Protein AF-A0A0P9ZEG6-F1 (afdb_monomer_lite)

Sequence (56 aa):
MESFERALIAAELARPHSSVRSLAEALGVPRKTLHDKLRKHGLTFGDSSGASDDND

Foldseek 3Di:
DLVVVLVLLVVLLLDDDPDLVSSCVVVVHDSVVSVVSCVVSVHDRPPSDDPDDDDD

pLDDT: mean 77.94, std 14.79, range [38.81, 91.06]

Structure (mmCIF, N/CA/C/O backbone):
data_AF-A0A0P9ZEG6-F1
#
_entry.id   AF-A0A0P9ZEG6-F1
#
loop_
_atom_site.group_PDB
_atom_site.id
_atom_site.type_symbol
_atom_site.label_atom_id
_atom_site.label_alt_id
_atom_site.label_comp_id
_atom_site.label_asym_id
_atom_site.label_entity_id
_atom_site.label_seq_id
_atom_site.pdbx_PDB_ins_code
_atom_site.Cartn_x
_atom_site.Cartn_y
_atom_site.Cartn_z
_atom_site.occupancy
_atom_site.B_iso_or_equiv
_atom_site.auth_seq_id
_atom_site.auth_comp_id
_atom_site.auth_asym_id
_atom_site.auth_atom_id
_atom_site.pdbx_PDB_model_num
ATOM 1 N N . MET A 1 1 ? 4.706 -18.620 -6.902 1.00 62.16 1 MET A N 1
ATOM 2 C CA . MET A 1 1 ? 5.216 -17.246 -6.682 1.00 62.16 1 MET A CA 1
ATOM 3 C C . MET A 1 1 ? 4.100 -16.323 -6.205 1.00 62.16 1 MET A C 1
ATOM 5 O O . MET A 1 1 ? 4.272 -15.676 -5.187 1.00 62.16 1 MET A O 1
ATOM 9 N N . GLU A 1 2 ? 2.932 -16.333 -6.854 1.00 74.94 2 GLU A N 1
ATOM 10 C CA . GLU A 1 2 ? 1.764 -1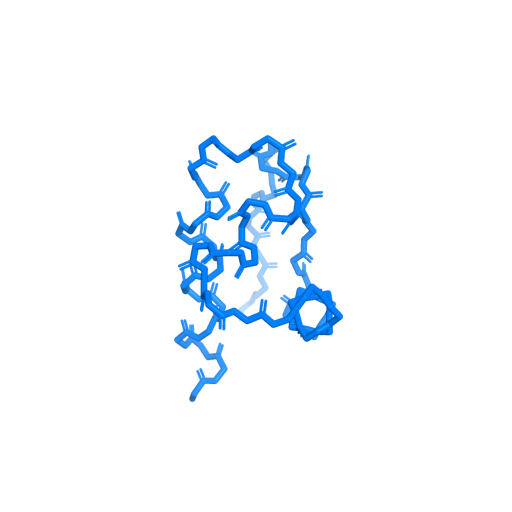5.519 -6.462 1.00 74.94 2 GLU A CA 1
ATOM 11 C C . GLU A 1 2 ? 1.264 -15.740 -5.028 1.00 74.94 2 GLU A C 1
ATOM 13 O O . GLU A 1 2 ? 0.855 -14.785 -4.378 1.00 74.94 2 GLU A O 1
ATOM 18 N N . SER A 1 3 ? 1.333 -16.966 -4.503 1.00 78.31 3 SER A N 1
ATOM 19 C CA . SER A 1 3 ? 0.967 -17.264 -3.112 1.00 78.31 3 SER A CA 1
ATOM 20 C C . SER A 1 3 ? 1.873 -16.567 -2.094 1.00 78.31 3 SER A C 1
ATOM 22 O O . SER A 1 3 ? 1.382 -16.062 -1.089 1.00 78.31 3 SER A O 1
ATOM 24 N N . PHE A 1 4 ? 3.177 -16.491 -2.376 1.00 82.62 4 PHE A N 1
ATOM 25 C CA . PHE A 1 4 ? 4.136 -15.765 -1.544 1.00 82.62 4 PHE A CA 1
ATOM 26 C C . PHE A 1 4 ? 3.863 -14.260 -1.576 1.00 82.62 4 PHE A C 1
ATOM 28 O O . PHE A 1 4 ? 3.851 -13.623 -0.530 1.00 82.62 4 PHE A O 1
ATOM 35 N N . GLU A 1 5 ? 3.576 -13.694 -2.752 1.00 82.69 5 GLU A N 1
ATOM 36 C CA . GLU A 1 5 ? 3.249 -12.267 -2.867 1.00 82.69 5 GLU A CA 1
ATOM 37 C C . GLU A 1 5 ? 1.941 -11.920 -2.159 1.00 82.69 5 GLU A C 1
ATOM 39 O O . GLU A 1 5 ? 1.893 -10.942 -1.416 1.00 82.69 5 GLU A O 1
ATOM 44 N N . ARG A 1 6 ? 0.904 -12.751 -2.318 1.00 84.44 6 ARG A N 1
ATOM 45 C CA . ARG A 1 6 ? -0.351 -12.605 -1.575 1.00 84.44 6 ARG A CA 1
ATOM 46 C C . ARG A 1 6 ? -0.109 -12.660 -0.068 1.00 84.44 6 ARG A C 1
ATOM 48 O O . ARG A 1 6 ? -0.626 -11.807 0.644 1.00 84.44 6 ARG A O 1
ATOM 55 N N . ALA A 1 7 ? 0.673 -13.628 0.414 1.00 85.75 7 ALA A N 1
ATOM 56 C CA . ALA A 1 7 ? 0.989 -13.764 1.835 1.00 85.75 7 ALA A CA 1
ATOM 57 C C . ALA A 1 7 ? 1.784 -12.564 2.369 1.00 85.75 7 ALA A C 1
ATOM 59 O O . ALA A 1 7 ? 1.475 -12.064 3.445 1.00 85.75 7 ALA A O 1
ATOM 60 N N . LEU A 1 8 ? 2.755 -12.065 1.600 1.00 87.19 8 LEU A N 1
ATOM 61 C CA . LEU A 1 8 ? 3.548 -10.892 1.959 1.00 87.19 8 LEU A CA 1
ATOM 62 C C . LEU A 1 8 ? 2.676 -9.633 2.048 1.00 87.19 8 LEU A C 1
ATOM 64 O O . LEU A 1 8 ? 2.750 -8.899 3.028 1.00 87.19 8 LEU A O 1
ATOM 68 N N . ILE A 1 9 ? 1.809 -9.407 1.057 1.00 84.44 9 ILE A N 1
ATOM 69 C CA . ILE A 1 9 ? 0.888 -8.266 1.051 1.00 84.44 9 ILE A CA 1
ATOM 70 C C . ILE A 1 9 ? -0.135 -8.391 2.186 1.00 84.44 9 ILE A C 1
ATOM 72 O O . ILE A 1 9 ? -0.411 -7.397 2.843 1.00 84.44 9 ILE A O 1
ATOM 76 N N . ALA A 1 10 ? -0.672 -9.584 2.456 1.00 83.75 10 ALA A N 1
ATOM 77 C CA . ALA A 1 10 ? -1.617 -9.811 3.551 1.00 83.75 10 ALA A CA 1
ATOM 78 C C . ALA A 1 10 ? -0.980 -9.608 4.937 1.00 83.75 10 ALA A C 1
ATOM 80 O O . ALA A 1 10 ? -1.585 -8.979 5.802 1.00 83.75 10 ALA A O 1
ATOM 81 N N . ALA A 1 11 ? 0.250 -10.092 5.140 1.00 86.69 11 ALA A N 1
ATOM 82 C CA . ALA A 1 11 ? 1.000 -9.886 6.378 1.00 86.69 11 ALA A CA 1
ATOM 83 C C . ALA A 1 11 ? 1.260 -8.397 6.639 1.00 86.69 11 ALA A C 1
ATOM 85 O O . ALA A 1 11 ? 1.131 -7.927 7.768 1.00 86.69 11 ALA A O 1
ATOM 86 N N . GLU A 1 12 ? 1.571 -7.647 5.586 1.00 86.88 12 GLU A N 1
ATOM 87 C CA . GLU A 1 12 ? 1.838 -6.221 5.702 1.00 86.88 12 GLU A CA 1
ATOM 88 C C . GLU A 1 12 ? 0.526 -5.418 5.806 1.00 86.88 12 GLU A C 1
ATOM 90 O O . GLU A 1 12 ? 0.438 -4.489 6.593 1.00 86.88 12 GLU A O 1
ATOM 95 N N . LEU A 1 13 ? -0.572 -5.847 5.174 1.00 82.00 13 LEU A N 1
ATOM 96 C CA . LEU A 1 13 ? -1.919 -5.297 5.414 1.00 82.00 13 LEU A CA 1
ATOM 97 C C . LEU A 1 13 ? -2.422 -5.497 6.855 1.00 82.00 13 LEU A C 1
ATOM 99 O O . LEU A 1 13 ? -3.258 -4.716 7.314 1.00 82.00 13 LEU A O 1
ATOM 103 N N . ALA A 1 14 ? -1.934 -6.515 7.570 1.00 82.25 14 ALA A N 1
ATOM 104 C CA . ALA A 1 14 ? -2.232 -6.719 8.988 1.00 82.25 14 ALA A CA 1
ATOM 105 C C . ALA A 1 14 ? -1.507 -5.709 9.899 1.00 82.25 14 ALA A C 1
ATOM 107 O O . ALA A 1 14 ? -1.830 -5.592 11.083 1.00 82.25 14 ALA A O 1
ATOM 108 N N . ARG A 1 15 ? -0.530 -4.966 9.367 1.00 82.06 15 ARG A N 1
ATOM 109 C CA . ARG A 1 15 ? 0.175 -3.902 10.082 1.00 82.06 15 ARG A CA 1
ATOM 110 C C . ARG A 1 15 ? -0.507 -2.551 9.857 1.00 82.06 15 ARG A C 1
ATOM 112 O O . ARG A 1 15 ? -1.069 -2.296 8.791 1.00 82.06 15 ARG A O 1
ATOM 119 N N . PRO A 1 16 ? -0.445 -1.641 10.844 1.00 76.19 16 PRO A N 1
ATOM 120 C CA . PRO A 1 16 ? -1.023 -0.312 10.708 1.00 76.19 16 PRO A CA 1
ATOM 121 C C . PRO A 1 16 ? -0.192 0.534 9.733 1.00 76.19 16 PRO A C 1
ATOM 123 O O . PRO A 1 16 ? 0.794 1.164 10.112 1.00 76.19 16 PRO A O 1
ATOM 126 N N . HIS A 1 17 ? -0.607 0.571 8.467 1.00 80.88 17 HIS A N 1
ATOM 127 C CA . HIS A 1 17 ? -0.057 1.483 7.467 1.00 80.88 17 HIS A CA 1
ATOM 128 C C . HIS A 1 17 ? -0.958 2.700 7.292 1.00 80.88 17 HIS A C 1
ATOM 130 O O . HIS A 1 17 ? -2.169 2.589 7.127 1.00 80.88 17 HIS A O 1
ATOM 136 N N . SER A 1 18 ? -0.346 3.881 7.246 1.00 79.12 18 SER A N 1
ATOM 137 C CA . SER A 1 18 ? -1.058 5.145 7.036 1.00 79.12 18 SER A CA 1
ATOM 138 C C . SER A 1 18 ? -1.614 5.302 5.616 1.00 79.12 18 SER A C 1
ATOM 140 O O . SER A 1 18 ? -2.511 6.108 5.389 1.00 79.12 18 SER A O 1
ATOM 142 N N . SER A 1 19 ? -1.065 4.576 4.634 1.00 84.12 19 SER A N 1
ATOM 143 C CA . SER A 1 19 ? -1.513 4.604 3.237 1.00 84.12 19 SER A CA 1
ATOM 144 C C . SER A 1 19 ? -0.848 3.508 2.396 1.00 84.12 19 SER A C 1
ATOM 146 O O . SER A 1 19 ? 0.203 2.979 2.765 1.00 84.12 19 SER A O 1
ATOM 148 N N . VAL A 1 20 ? -1.381 3.274 1.189 1.00 84.06 20 VAL A N 1
ATOM 149 C CA . VAL A 1 20 ? -0.762 2.427 0.146 1.00 84.06 20 VAL A CA 1
ATOM 150 C C . VAL A 1 20 ? 0.692 2.824 -0.123 1.00 84.06 20 VAL A C 1
ATOM 152 O O . VAL A 1 20 ? 1.505 1.987 -0.493 1.00 84.06 20 VAL A O 1
ATOM 155 N N . ARG A 1 21 ? 1.046 4.106 0.063 1.00 87.12 21 ARG A N 1
ATOM 156 C CA . ARG A 1 21 ? 2.431 4.572 -0.073 1.00 87.12 21 ARG A CA 1
ATOM 157 C C . ARG A 1 21 ? 3.352 3.873 0.920 1.00 87.12 21 ARG A C 1
ATOM 159 O O . ARG A 1 21 ? 4.382 3.363 0.507 1.00 87.12 21 ARG A O 1
ATOM 166 N N . SER A 1 22 ? 2.966 3.873 2.194 1.00 88.19 22 SER A N 1
ATOM 167 C CA . SER A 1 22 ? 3.755 3.274 3.271 1.00 88.19 22 SER A CA 1
ATOM 168 C C . SER A 1 22 ? 3.906 1.769 3.053 1.00 88.19 22 SER A C 1
ATOM 170 O O . SER A 1 22 ? 5.003 1.245 3.198 1.00 88.19 22 SER A O 1
ATOM 172 N N . LEU A 1 23 ? 2.841 1.099 2.601 1.00 87.62 23 LEU A N 1
ATOM 173 C CA . LEU A 1 23 ? 2.886 -0.314 2.224 1.00 87.62 23 LEU A CA 1
ATOM 174 C C . LEU A 1 23 ? 3.819 -0.572 1.024 1.00 87.62 23 LEU A C 1
ATOM 176 O O . LEU A 1 23 ? 4.615 -1.505 1.040 1.00 87.62 23 LEU A O 1
ATOM 180 N N . ALA A 1 24 ? 3.754 0.265 -0.015 1.00 89.81 24 ALA A N 1
ATOM 181 C CA . ALA A 1 24 ? 4.617 0.160 -1.194 1.00 89.81 24 ALA A CA 1
ATOM 182 C C . ALA A 1 24 ? 6.100 0.373 -0.849 1.00 89.81 24 ALA A C 1
ATOM 184 O O . ALA A 1 24 ? 6.953 -0.356 -1.348 1.00 89.81 24 ALA A O 1
ATOM 185 N N . GLU A 1 25 ? 6.395 1.338 0.027 1.00 89.62 25 GLU A N 1
ATOM 186 C CA . GLU A 1 25 ? 7.742 1.590 0.549 1.00 89.62 25 GLU A CA 1
ATOM 187 C C . GLU A 1 25 ? 8.246 0.405 1.393 1.00 89.62 25 GLU A C 1
ATOM 189 O O . GLU A 1 25 ? 9.389 -0.006 1.213 1.00 89.62 25 GLU A O 1
ATOM 194 N N . ALA A 1 26 ? 7.396 -0.209 2.227 1.00 88.44 26 ALA A N 1
ATOM 195 C CA . ALA A 1 26 ? 7.746 -1.397 3.017 1.00 88.44 26 ALA A CA 1
ATOM 196 C C . ALA A 1 26 ? 8.039 -2.633 2.146 1.00 88.44 26 ALA A C 1
ATOM 198 O O . ALA A 1 26 ? 8.973 -3.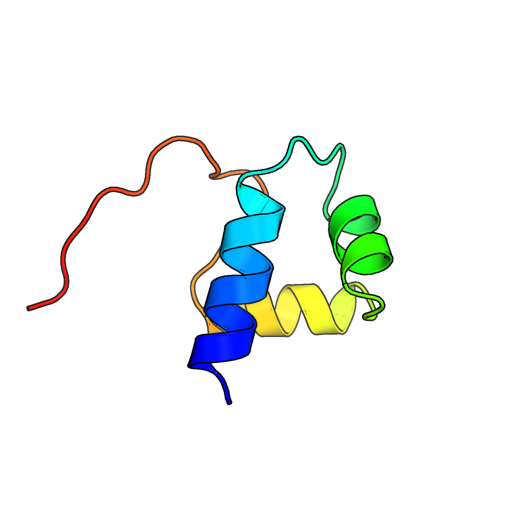385 2.413 1.00 88.44 26 ALA A O 1
ATOM 199 N N . LEU A 1 27 ? 7.268 -2.815 1.071 1.00 88.25 27 LEU A N 1
ATOM 200 C CA . LEU A 1 27 ? 7.457 -3.887 0.090 1.00 88.25 27 LEU A CA 1
ATOM 201 C C . LEU A 1 27 ? 8.591 -3.596 -0.910 1.00 88.25 27 LEU A C 1
ATOM 203 O O . LEU A 1 27 ? 8.975 -4.484 -1.668 1.00 88.25 27 LEU A O 1
ATOM 207 N N . GLY A 1 28 ? 9.102 -2.361 -0.958 1.00 89.81 28 GLY A N 1
ATOM 208 C CA . GLY A 1 28 ? 10.117 -1.934 -1.923 1.00 89.81 28 GLY A CA 1
ATOM 209 C C . GLY A 1 28 ? 9.632 -1.928 -3.378 1.00 89.81 28 GLY A C 1
ATOM 210 O O . GLY A 1 28 ? 10.443 -2.045 -4.296 1.00 89.81 28 GLY A O 1
ATOM 211 N N . VAL A 1 29 ? 8.319 -1.813 -3.612 1.00 88.94 29 VAL A N 1
ATOM 212 C CA . VAL A 1 29 ? 7.721 -1.861 -4.957 1.00 88.94 29 VAL A CA 1
ATOM 213 C C . VAL A 1 29 ? 7.066 -0.534 -5.343 1.00 88.94 29 VAL A C 1
ATOM 215 O O . VAL A 1 29 ? 6.568 0.197 -4.485 1.00 88.94 29 VAL A O 1
ATOM 218 N N . PRO A 1 30 ? 6.982 -0.204 -6.644 1.00 90.75 30 PRO A N 1
ATOM 219 C CA . PRO A 1 30 ? 6.235 0.964 -7.090 1.00 90.75 30 PRO A CA 1
ATOM 220 C C . PRO A 1 30 ? 4.752 0.875 -6.710 1.00 90.75 30 PRO A C 1
ATOM 222 O O . PRO A 1 30 ? 4.130 -0.181 -6.812 1.00 90.75 30 PRO A O 1
ATOM 225 N N . ARG A 1 31 ? 4.139 2.015 -6.371 1.00 87.44 31 ARG A N 1
ATOM 226 C CA . ARG A 1 31 ? 2.712 2.094 -5.986 1.00 87.44 31 ARG A CA 1
ATOM 227 C C . 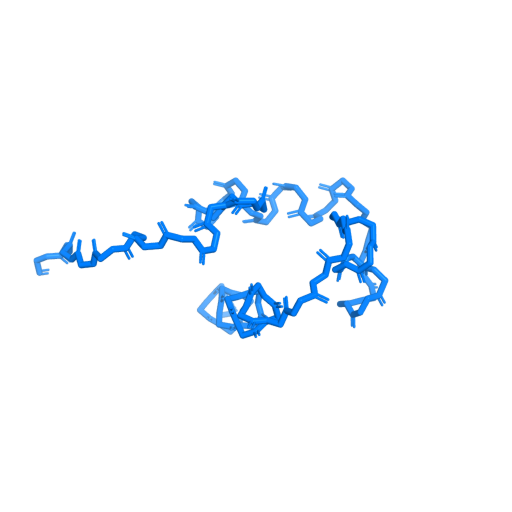ARG A 1 31 ? 1.780 1.528 -7.059 1.00 87.44 31 ARG A C 1
ATOM 229 O O . ARG A 1 31 ? 0.823 0.840 -6.726 1.00 87.44 31 ARG A O 1
ATOM 236 N N . LYS A 1 32 ? 2.079 1.784 -8.340 1.00 91.06 32 LYS A N 1
ATOM 237 C CA . LYS A 1 32 ? 1.326 1.217 -9.469 1.00 91.06 32 LYS A CA 1
ATOM 238 C C . LYS A 1 32 ? 1.390 -0.313 -9.455 1.00 91.06 32 LYS A C 1
ATOM 240 O O . LYS A 1 32 ? 0.352 -0.957 -9.446 1.00 91.06 32 LYS A O 1
ATOM 245 N N . THR A 1 33 ? 2.594 -0.870 -9.328 1.00 90.00 33 THR A N 1
ATOM 246 C CA . THR A 1 33 ? 2.827 -2.317 -9.228 1.00 90.00 33 THR A CA 1
ATOM 247 C C . THR A 1 33 ? 2.122 -2.935 -8.023 1.00 90.00 33 THR A C 1
ATOM 249 O O . THR A 1 33 ? 1.566 -4.023 -8.135 1.00 90.00 33 THR A O 1
ATOM 252 N N . LEU A 1 34 ? 2.115 -2.251 -6.875 1.00 89.12 34 LEU A N 1
ATOM 253 C CA . LEU A 1 34 ? 1.371 -2.705 -5.704 1.00 89.12 34 LEU A CA 1
ATOM 254 C C . LEU A 1 34 ? -0.136 -2.736 -5.977 1.00 89.12 34 LEU A C 1
ATOM 256 O O . LEU A 1 34 ? -0.777 -3.728 -5.657 1.00 89.12 34 LEU A O 1
ATOM 260 N N . HIS A 1 35 ? -0.695 -1.694 -6.599 1.00 89.19 35 HIS A N 1
ATOM 261 C CA . HIS A 1 35 ? -2.103 -1.674 -7.007 1.00 89.19 35 HIS A CA 1
ATOM 262 C C . HIS A 1 35 ? -2.442 -2.810 -7.978 1.00 89.19 35 HIS A C 1
ATOM 264 O O . HIS A 1 35 ? -3.471 -3.461 -7.808 1.00 89.19 35 HIS A O 1
ATOM 270 N N . ASP A 1 36 ? -1.575 -3.077 -8.957 1.00 89.38 36 ASP A N 1
ATOM 271 C CA . ASP A 1 36 ? -1.747 -4.194 -9.887 1.00 89.38 36 ASP A CA 1
ATOM 272 C C . ASP A 1 36 ? -1.743 -5.540 -9.146 1.00 89.38 36 ASP A C 1
ATOM 274 O O . ASP A 1 36 ? -2.614 -6.371 -9.391 1.00 89.38 36 ASP A O 1
ATOM 278 N N . LYS A 1 37 ? -0.827 -5.743 -8.188 1.00 88.50 37 LYS A N 1
ATOM 279 C CA . LYS A 1 37 ? -0.782 -6.950 -7.343 1.00 88.50 37 LYS A CA 1
ATOM 280 C C . LYS A 1 37 ? -2.021 -7.079 -6.464 1.00 88.50 37 LYS A C 1
ATOM 282 O O . LYS A 1 37 ? -2.641 -8.134 -6.456 1.00 88.50 37 LYS A O 1
ATOM 287 N N . LEU A 1 38 ? -2.405 -6.013 -5.766 1.00 86.25 38 LEU A N 1
ATOM 288 C CA . LEU A 1 38 ? -3.611 -5.958 -4.941 1.00 86.25 38 LEU A CA 1
ATOM 289 C C . LEU A 1 38 ? -4.834 -6.384 -5.759 1.00 86.25 38 LEU A C 1
ATOM 291 O O . LEU A 1 38 ? -5.506 -7.348 -5.408 1.00 86.25 38 LEU A O 1
ATOM 295 N N . ARG A 1 39 ? -5.037 -5.768 -6.927 1.00 86.81 39 ARG A N 1
ATOM 296 C CA . ARG A 1 39 ? -6.137 -6.110 -7.833 1.00 86.81 39 ARG A CA 1
ATOM 297 C C . ARG A 1 39 ? -6.056 -7.548 -8.341 1.00 86.81 39 ARG A C 1
ATOM 299 O O . ARG A 1 39 ? -7.067 -8.239 -8.364 1.00 86.81 39 ARG A O 1
ATOM 306 N N . LYS A 1 40 ? -4.867 -8.003 -8.741 1.00 88.56 40 LYS A N 1
ATOM 307 C CA . LYS A 1 40 ? -4.636 -9.363 -9.244 1.00 88.56 40 LYS A CA 1
ATOM 308 C C . LYS A 1 40 ? -4.905 -10.431 -8.179 1.00 88.56 40 LYS A C 1
ATOM 310 O O . LYS A 1 40 ? -5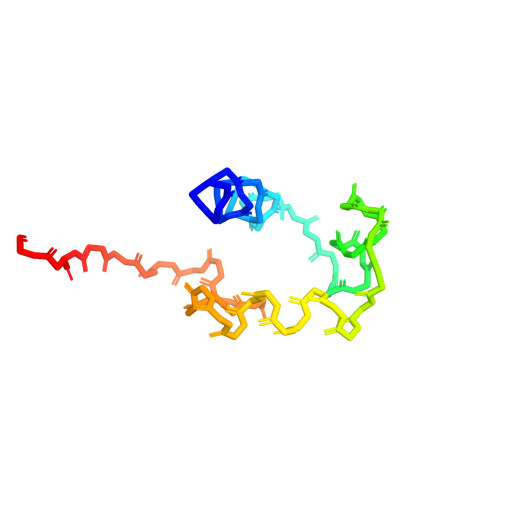.365 -11.515 -8.515 1.00 88.56 40 LYS A O 1
ATOM 315 N N . HIS A 1 41 ? -4.632 -10.120 -6.915 1.00 85.06 41 HIS A N 1
ATOM 316 C CA . HIS A 1 41 ? -4.854 -11.006 -5.774 1.00 85.06 41 HIS A CA 1
ATOM 317 C C . HIS A 1 41 ? -6.210 -10.800 -5.082 1.00 85.06 41 HIS A C 1
ATOM 319 O O . HIS A 1 41 ? -6.475 -11.482 -4.095 1.00 85.06 41 HIS A O 1
ATOM 325 N N . GLY A 1 42 ? -7.051 -9.876 -5.563 1.00 82.25 42 GLY A N 1
ATOM 326 C CA . GLY A 1 42 ? -8.341 -9.554 -4.940 1.00 82.25 42 GLY A CA 1
ATOM 327 C C . GLY A 1 42 ? -8.225 -8.883 -3.565 1.00 82.25 42 GLY A C 1
ATOM 328 O O . GLY A 1 42 ? -9.138 -8.981 -2.757 1.00 82.25 42 GLY A O 1
ATOM 329 N N . LEU A 1 43 ? -7.100 -8.228 -3.277 1.00 82.44 43 LEU A N 1
ATOM 330 C CA . LEU A 1 43 ? -6.823 -7.542 -2.016 1.00 82.44 43 LEU A CA 1
ATOM 331 C C . LEU A 1 43 ? -7.078 -6.031 -2.157 1.00 82.44 43 LEU A C 1
ATOM 333 O O . LEU A 1 43 ? -6.725 -5.437 -3.175 1.00 82.44 43 LEU A O 1
ATOM 337 N N . THR A 1 44 ? -7.614 -5.387 -1.116 1.00 78.94 44 THR A N 1
ATOM 338 C CA . THR A 1 44 ? -7.848 -3.930 -1.080 1.00 78.94 44 THR A CA 1
ATOM 339 C C . THR A 1 44 ? -7.177 -3.303 0.137 1.00 78.94 44 THR A C 1
ATOM 341 O O . THR A 1 44 ? -7.378 -3.731 1.270 1.00 78.94 44 T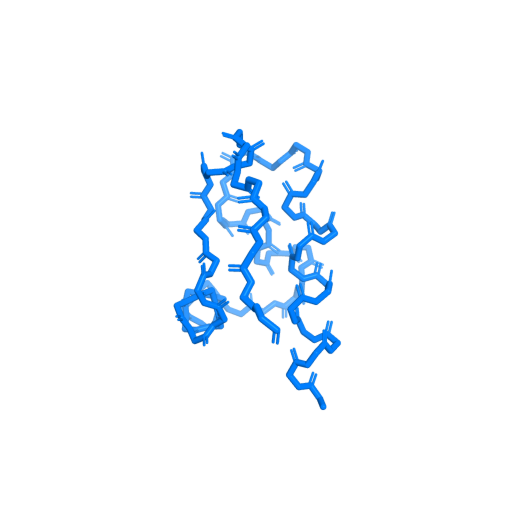HR A O 1
ATOM 344 N N . PHE A 1 45 ? -6.391 -2.248 -0.087 1.00 75.19 45 PHE A N 1
ATOM 345 C CA . PHE A 1 45 ? -5.820 -1.460 1.003 1.00 75.19 45 PHE A CA 1
ATOM 346 C C . PHE A 1 45 ? -6.908 -0.584 1.635 1.00 75.19 45 PHE A C 1
ATOM 348 O O . PHE A 1 45 ? -7.449 0.293 0.963 1.00 75.19 45 PHE A O 1
ATOM 355 N N . GLY A 1 46 ? -7.210 -0.813 2.913 1.00 67.62 46 GLY A N 1
ATOM 356 C CA . GLY A 1 46 ? -8.294 -0.134 3.634 1.00 67.62 46 GLY A CA 1
ATOM 357 C C . GLY A 1 46 ? -9.425 -1.063 4.076 1.00 67.62 46 GLY A C 1
ATOM 358 O O . GLY A 1 46 ? -10.201 -0.670 4.937 1.00 67.62 46 GLY A O 1
ATOM 359 N N . ASP A 1 47 ? -9.457 -2.303 3.577 1.00 58.66 47 ASP A N 1
ATOM 360 C CA . ASP A 1 47 ? -10.388 -3.349 4.020 1.00 58.66 47 ASP A CA 1
ATOM 361 C C . ASP A 1 47 ? -9.728 -4.322 5.018 1.00 58.66 47 ASP A C 1
ATOM 363 O O . ASP A 1 47 ? -10.069 -5.495 5.103 1.00 58.66 47 ASP A O 1
ATOM 367 N N . SER A 1 48 ? -8.773 -3.851 5.835 1.00 54.31 48 SER A N 1
ATOM 368 C CA . SER A 1 48 ? -8.217 -4.655 6.948 1.00 54.31 48 SER A CA 1
ATOM 369 C C . SER A 1 48 ? -9.217 -4.833 8.107 1.00 54.31 48 SER A C 1
ATOM 371 O O . SER A 1 48 ? -8.829 -5.104 9.239 1.00 54.31 48 SER A O 1
ATOM 373 N N . SER A 1 49 ? -10.514 -4.675 7.843 1.00 48.00 49 SER A N 1
ATOM 374 C CA . SER A 1 49 ? -11.611 -4.924 8.772 1.00 48.00 49 SER A CA 1
ATOM 375 C C . SER A 1 49 ? -12.527 -6.013 8.207 1.00 48.00 49 SER A C 1
ATOM 377 O O . SER A 1 49 ? -13.660 -5.748 7.836 1.00 48.00 49 SER A O 1
ATOM 379 N N . GLY A 1 50 ? -12.045 -7.259 8.184 1.00 49.97 50 GLY A N 1
ATOM 380 C CA . GLY A 1 50 ? -12.940 -8.411 8.335 1.00 49.97 50 GLY A CA 1
ATOM 381 C C . GLY A 1 50 ? -13.489 -9.111 7.087 1.00 49.97 50 GLY A C 1
ATOM 382 O O . GLY A 1 50 ? -14.610 -9.611 7.155 1.00 49.97 50 GLY A O 1
ATOM 383 N N . ALA A 1 51 ? -12.727 -9.275 6.003 1.00 47.62 51 ALA A N 1
ATOM 384 C CA . ALA A 1 51 ? -13.083 -10.284 4.999 1.00 47.62 51 ALA A CA 1
ATOM 385 C C . ALA A 1 51 ? -12.749 -11.696 5.518 1.00 47.62 51 ALA A C 1
ATOM 387 O O . ALA A 1 51 ? -11.651 -12.227 5.339 1.00 47.62 51 ALA A O 1
ATOM 388 N N . SER A 1 52 ? -13.720 -12.252 6.235 1.00 47.12 52 SER A N 1
ATOM 389 C CA . SER A 1 52 ? -13.824 -13.668 6.568 1.00 47.12 52 SER A CA 1
ATOM 390 C C . SER A 1 52 ? -14.032 -14.479 5.284 1.00 47.12 52 SER A C 1
ATOM 392 O O . SER A 1 52 ? -14.854 -14.083 4.468 1.00 47.12 52 SER A O 1
ATOM 394 N N . ASP A 1 53 ? -13.296 -15.586 5.182 1.00 54.72 53 ASP A N 1
ATOM 395 C CA . ASP A 1 53 ? -13.740 -16.915 4.732 1.00 54.72 53 ASP A CA 1
ATOM 396 C C . ASP A 1 53 ? -14.303 -17.172 3.312 1.00 54.72 53 ASP A C 1
ATOM 398 O O . ASP A 1 53 ? -14.987 -16.360 2.702 1.00 54.72 53 ASP A O 1
ATOM 402 N N . ASP A 1 54 ? -14.044 -18.415 2.893 1.00 46.94 54 ASP A N 1
ATOM 403 C CA . ASP A 1 54 ? -14.753 -19.241 1.907 1.00 46.94 54 ASP A CA 1
ATOM 404 C C . ASP A 1 54 ? -14.413 -19.101 0.407 1.00 46.94 54 ASP A C 1
ATOM 406 O O . ASP A 1 54 ? -14.830 -18.180 -0.296 1.00 46.94 54 ASP A O 1
ATOM 410 N N . ASN A 1 55 ? -13.669 -20.094 -0.097 1.00 41.69 55 ASN A N 1
ATOM 411 C CA . ASN A 1 55 ? -13.873 -20.636 -1.442 1.00 41.69 55 ASN A CA 1
ATOM 412 C C . ASN A 1 55 ? -13.392 -22.107 -1.492 1.00 41.69 55 ASN A C 1
ATOM 414 O O . ASN A 1 55 ? -12.225 -22.337 -1.819 1.00 41.69 55 ASN A O 1
ATOM 418 N N . ASP A 1 56 ? -14.323 -23.012 -1.144 1.00 38.81 56 ASP A N 1
ATOM 419 C CA . ASP A 1 56 ? -14.517 -24.450 -1.492 1.00 38.81 56 ASP A CA 1
ATOM 420 C C . ASP A 1 56 ? -13.303 -25.408 -1.539 1.00 38.81 56 ASP A C 1
ATOM 422 O O . ASP A 1 56 ? -12.493 -25.342 -2.497 1.00 38.81 56 ASP A O 1
#

Secondary structure (DSSP, 8-state):
-HHHHHHHHHHHHTS--SSHHHHHHHHTS-HHHHHHHHHHTT--TT-TTT------

InterPro domains:
  IPR009057 Homedomain-like superfamily [SSF46689] (1-43)
  IPR030828 TyrR-like, helix-turn-he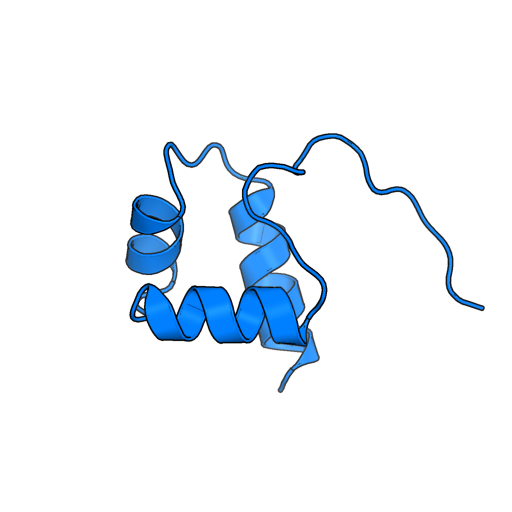lix domain [PF18024] (2-43)

Organism: NCBI:txid34065

Radius of gyration: 11.03 Å; chains: 1; bounding box: 25×30×21 Å